Protein AF-U9USU2-F1 (afdb_monomer)

pLDDT: mean 96.13, std 6.17, range [58.44, 98.75]

Radius of gyration: 12.24 Å; Cα contacts (8 Å, |Δi|>4): 25; chains: 1; bounding box: 30×23×27 Å

Nearest PDB structures (foldseek):
  8c7x-assembly1_B  TM=8.847E-01  e=3.599E-01  Homo sapiens
  5c9c-assembly3_B  TM=8.570E-01  e=5.668E-01  Homo sapiens
  4g6l-assembly1_A  TM=8.539E-01  e=1.209E+00  Homo sapiens

Solvent-accessible surface area (backbone atoms only — not comparable to full-atom values): 3142 Å² total; per-residue (Å²): 132,96,57,30,43,46,56,50,49,66,78,33,59,93,70,61,48,70,68,57,54,50,48,54,53,51,51,53,52,53,52,51,50,53,41,45,75,68,77,45,75,85,90,67,87,48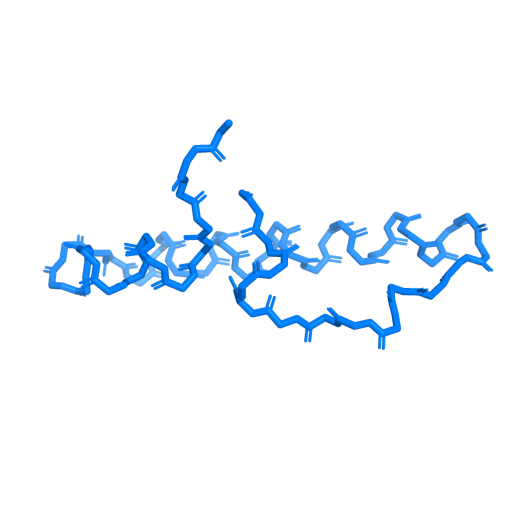,50,79,72,36,113

Organism: Rhizophagus irregularis (strain DAOM 181602 / DAOM 197198 / MUCL 43194) (NCBI:txid747089)

Structure (mmCIF, N/CA/C/O backbone):
data_AF-U9USU2-F1
#
_entry.id   AF-U9USU2-F1
#
loop_
_atom_site.group_PDB
_atom_site.id
_atom_site.type_symbol
_atom_site.label_atom_id
_atom_site.label_alt_id
_atom_site.label_comp_id
_atom_site.label_asym_id
_atom_site.label_entity_id
_atom_site.label_seq_id
_atom_site.pdbx_PDB_ins_code
_atom_site.Cartn_x
_atom_site.Cartn_y
_atom_site.Cartn_z
_atom_site.occupancy
_atom_site.B_iso_or_equiv
_atom_site.auth_seq_id
_atom_site.auth_comp_id
_atom_site.auth_asym_id
_atom_site.auth_atom_id
_atom_site.pdbx_PDB_model_num
ATOM 1 N N . MET A 1 1 ? -5.751 -17.870 1.143 1.00 58.44 1 MET A N 1
ATOM 2 C CA . MET A 1 1 ? -5.980 -16.569 1.805 1.00 58.44 1 MET A CA 1
ATOM 3 C C . MET A 1 1 ? -7.204 -15.995 1.131 1.00 58.44 1 MET A C 1
ATOM 5 O O . MET A 1 1 ? -7.128 -15.693 -0.050 1.00 58.44 1 MET A O 1
ATOM 9 N N . ASP A 1 2 ? -8.342 -15.977 1.824 1.00 78.25 2 ASP A N 1
ATOM 10 C CA . ASP A 1 2 ? -9.658 -15.848 1.168 1.00 78.25 2 ASP A CA 1
ATOM 11 C C . ASP A 1 2 ? -10.185 -14.403 1.113 1.00 78.25 2 ASP A C 1
ATOM 13 O O . ASP A 1 2 ? -11.293 -14.148 0.625 1.00 78.25 2 ASP A O 1
ATOM 17 N N . ILE A 1 3 ? -9.392 -13.442 1.598 1.00 91.50 3 ILE A N 1
ATOM 18 C CA . ILE A 1 3 ? -9.759 -12.031 1.669 1.00 91.50 3 ILE A CA 1
ATOM 19 C C . ILE A 1 3 ? -8.707 -11.170 0.967 1.00 91.50 3 ILE A C 1
ATOM 21 O O . ILE A 1 3 ? -7.528 -11.251 1.280 1.00 91.50 3 ILE A O 1
ATOM 25 N N . ASP A 1 4 ? -9.153 -10.377 -0.005 1.00 97.06 4 ASP A N 1
ATOM 26 C CA . ASP A 1 4 ? -8.358 -9.329 -0.646 1.00 97.06 4 ASP A CA 1
ATOM 27 C C . ASP A 1 4 ? -8.581 -7.982 0.067 1.00 97.06 4 ASP A C 1
ATOM 29 O O . ASP A 1 4 ? -9.523 -7.817 0.858 1.00 97.06 4 ASP A O 1
ATOM 33 N N . LEU A 1 5 ? -7.741 -6.990 -0.230 1.00 97.25 5 LEU A N 1
ATOM 34 C CA . LEU A 1 5 ? -7.810 -5.667 0.383 1.00 97.25 5 LEU A CA 1
ATOM 35 C C . LEU A 1 5 ? -9.177 -5.008 0.156 1.00 97.25 5 LEU A C 1
ATOM 37 O O . LEU A 1 5 ? -9.687 -4.336 1.051 1.00 97.25 5 LEU A O 1
ATOM 41 N N . ARG A 1 6 ? -9.815 -5.203 -1.005 1.00 97.19 6 ARG A N 1
ATOM 42 C CA . ARG A 1 6 ? -11.158 -4.659 -1.268 1.00 97.19 6 ARG A CA 1
ATOM 43 C C . ARG A 1 6 ? -12.168 -5.207 -0.262 1.00 97.19 6 ARG A C 1
ATOM 45 O O . ARG A 1 6 ? -12.877 -4.415 0.362 1.00 97.19 6 ARG A O 1
ATOM 52 N N . LYS A 1 7 ? -12.223 -6.528 -0.080 1.00 97.19 7 LYS A N 1
ATOM 53 C CA . LYS A 1 7 ? -13.121 -7.183 0.884 1.00 97.19 7 LYS A CA 1
ATOM 54 C C . LYS A 1 7 ? -12.791 -6.771 2.316 1.00 97.19 7 LYS A C 1
ATOM 56 O O . LYS A 1 7 ? -13.703 -6.452 3.077 1.00 97.19 7 LYS A O 1
ATOM 61 N N . TYR A 1 8 ? -11.507 -6.711 2.669 1.00 96.94 8 TYR A N 1
ATOM 62 C CA . TYR A 1 8 ? -11.067 -6.291 3.999 1.00 96.94 8 TYR A CA 1
ATOM 63 C C . TYR A 1 8 ? -11.522 -4.864 4.331 1.00 96.94 8 TYR A C 1
ATOM 65 O O . TYR A 1 8 ? -12.111 -4.628 5.390 1.00 96.94 8 TYR A O 1
ATOM 73 N N . LEU A 1 9 ? -11.313 -3.918 3.409 1.00 96.81 9 LEU A N 1
ATOM 74 C CA . LEU A 1 9 ? -11.727 -2.524 3.576 1.00 96.81 9 LEU A CA 1
ATOM 75 C C . LEU A 1 9 ? -13.252 -2.385 3.676 1.00 96.81 9 LEU A C 1
ATOM 77 O O . LEU A 1 9 ? -13.734 -1.584 4.474 1.00 96.81 9 LEU A O 1
ATOM 81 N N . GLN A 1 10 ? -14.013 -3.165 2.902 1.00 96.06 10 GLN A N 1
ATOM 82 C CA . GLN A 1 10 ? -15.479 -3.173 2.967 1.00 96.06 10 GLN A CA 1
ATOM 83 C C . GLN A 1 10 ? -15.990 -3.703 4.312 1.00 96.06 10 GLN A C 1
ATOM 85 O O . GLN A 1 10 ? -16.850 -3.079 4.931 1.00 96.06 10 GLN A O 1
ATOM 90 N N . GLN A 1 11 ? -15.431 -4.812 4.802 1.00 96.38 11 GLN A N 1
ATOM 91 C CA . GLN A 1 11 ? -15.833 -5.422 6.075 1.00 96.38 11 GLN A CA 1
ATOM 92 C C . GLN A 1 11 ? -15.454 -4.573 7.299 1.00 96.38 11 GLN A C 1
ATOM 94 O O . GLN A 1 11 ? -16.122 -4.645 8.333 1.00 96.38 11 GLN A O 1
ATOM 99 N N . ASN A 1 12 ? -14.401 -3.755 7.193 1.00 96.44 12 ASN A N 1
ATOM 100 C CA . ASN A 1 12 ? -13.848 -2.987 8.312 1.00 96.44 12 ASN A CA 1
ATOM 101 C C . ASN A 1 12 ? -13.985 -1.467 8.153 1.00 96.44 12 ASN A C 1
ATOM 103 O O . ASN A 1 12 ? -13.363 -0.722 8.908 1.00 96.44 12 ASN A O 1
ATOM 107 N N . HIS A 1 13 ? -14.816 -0.981 7.224 1.00 91.25 13 HIS A N 1
ATOM 108 C CA . HIS A 1 13 ? -14.899 0.446 6.889 1.00 91.25 13 HIS A CA 1
ATOM 109 C C . HIS A 1 13 ? -15.086 1.360 8.115 1.00 91.25 13 HIS A C 1
ATOM 111 O O . HIS A 1 13 ? -14.371 2.351 8.257 1.00 91.25 13 HIS A O 1
ATOM 117 N N . ASN A 1 14 ? -15.982 0.985 9.032 1.00 94.06 14 ASN A N 1
ATOM 118 C CA . ASN A 1 14 ? -16.286 1.751 10.250 1.00 94.06 14 ASN A CA 1
ATOM 119 C C . ASN A 1 14 ? -15.352 1.442 11.433 1.00 94.06 14 ASN A C 1
ATOM 121 O O . ASN A 1 14 ? -15.486 2.049 12.491 1.00 94.06 14 ASN A O 1
ATOM 125 N N . LYS A 1 15 ? -14.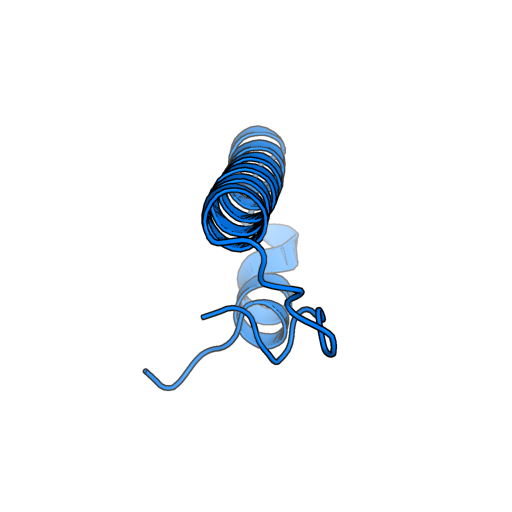448 0.469 11.282 1.00 97.12 15 LYS A N 1
ATOM 126 C CA . LYS A 1 15 ? -13.527 0.011 12.332 1.00 97.12 15 LYS A CA 1
ATOM 127 C C . LYS A 1 15 ? -12.104 0.521 12.113 1.00 97.12 15 LYS A C 1
ATOM 129 O O . LYS A 1 15 ? -11.380 0.703 13.081 1.00 97.12 15 LYS A O 1
ATOM 134 N N . LEU A 1 16 ? -11.726 0.771 10.856 1.00 97.12 16 LEU A N 1
ATOM 135 C CA . LEU A 1 16 ? -10.389 1.226 10.489 1.00 97.12 16 LEU A CA 1
ATOM 136 C C . LEU A 1 16 ? -10.149 2.679 10.880 1.00 97.12 16 LEU A C 1
ATOM 138 O O . LEU A 1 16 ? -10.720 3.611 10.298 1.00 97.12 16 LEU A O 1
ATOM 142 N N . THR A 1 17 ? -9.210 2.857 11.796 1.00 97.94 17 THR A N 1
ATOM 143 C CA . THR A 1 17 ? -8.644 4.148 12.163 1.00 97.94 17 THR A CA 1
ATOM 144 C C . THR A 1 17 ? -7.843 4.750 11.007 1.00 97.94 17 THR A C 1
ATOM 146 O O . THR A 1 17 ? -7.364 4.060 10.104 1.00 97.94 17 THR A O 1
ATOM 149 N N . TRP A 1 18 ? -7.627 6.066 11.048 1.00 97.50 18 TRP A N 1
ATOM 150 C CA . TRP A 1 18 ? -6.744 6.740 10.090 1.00 97.50 18 TRP A CA 1
ATOM 151 C C . TRP A 1 18 ? -5.314 6.199 10.114 1.00 97.50 18 TRP A C 1
ATOM 153 O O . TRP A 1 18 ? -4.690 6.085 9.063 1.00 97.50 18 TRP A O 1
ATOM 163 N N . LYS A 1 19 ? -4.815 5.814 11.294 1.00 98.31 19 LYS A N 1
ATOM 164 C CA . LYS A 1 19 ? -3.479 5.233 11.441 1.00 98.31 19 LYS A CA 1
ATOM 165 C C . LYS A 1 19 ? -3.349 3.921 10.663 1.00 98.31 19 LYS A C 1
ATOM 167 O O . LYS A 1 19 ? -2.384 3.753 9.927 1.00 98.31 19 LYS A O 1
ATOM 172 N N . GLU A 1 20 ? -4.327 3.025 10.777 1.00 97.94 20 GLU A N 1
ATOM 173 C CA . GLU A 1 20 ? -4.331 1.753 10.038 1.00 97.94 20 GLU A CA 1
ATOM 174 C C . GLU A 1 20 ? -4.440 1.977 8.528 1.00 97.94 20 GLU A C 1
ATOM 176 O O . GLU A 1 20 ? -3.749 1.325 7.753 1.00 97.94 20 GLU A O 1
ATOM 181 N N . ARG A 1 21 ? -5.246 2.952 8.095 1.00 97.00 21 ARG A N 1
ATOM 182 C CA . ARG A 1 21 ? -5.360 3.316 6.673 1.00 97.00 21 ARG A CA 1
ATOM 183 C C . ARG A 1 21 ? -4.030 3.805 6.098 1.00 97.00 21 ARG A C 1
ATOM 185 O O . ARG A 1 21 ? -3.668 3.423 4.989 1.00 97.00 21 ARG A O 1
ATOM 192 N N . ILE A 1 22 ? -3.303 4.626 6.856 1.00 98.50 22 ILE A N 1
ATOM 193 C CA . ILE A 1 22 ? -1.965 5.095 6.476 1.00 98.50 22 ILE A CA 1
ATOM 194 C C . ILE A 1 22 ? -0.983 3.923 6.426 1.00 98.50 22 ILE A C 1
ATOM 196 O O . ILE A 1 22 ? -0.199 3.844 5.485 1.00 98.50 22 ILE A O 1
ATOM 200 N N . GLN A 1 23 ? -1.049 2.999 7.389 1.00 98.62 23 GLN A N 1
ATOM 201 C CA . GLN A 1 23 ? -0.189 1.817 7.403 1.00 98.62 23 GLN A CA 1
ATOM 202 C C . GLN A 1 23 ? -0.406 0.943 6.161 1.00 9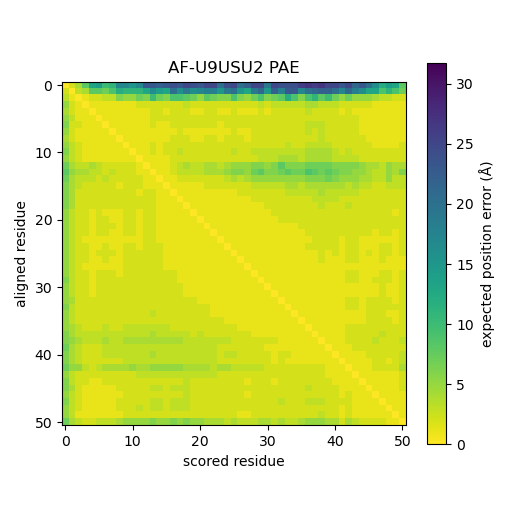8.62 23 GLN A C 1
ATOM 204 O O . GLN A 1 23 ? 0.559 0.611 5.484 1.00 98.62 23 GLN A O 1
ATOM 209 N N . ILE A 1 24 ? -1.662 0.669 5.790 1.00 98.12 24 ILE A N 1
ATOM 210 C CA . 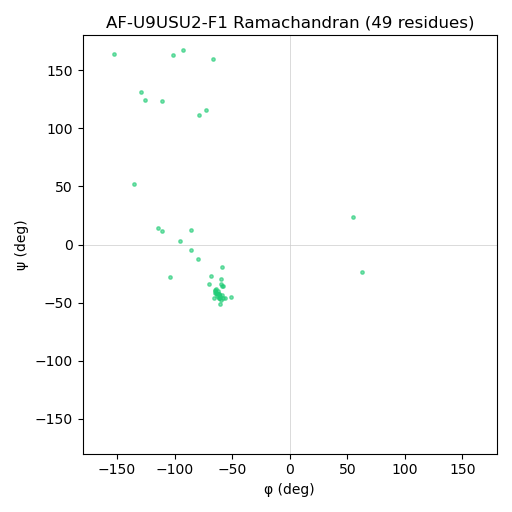ILE A 1 24 ? -1.995 -0.074 4.563 1.00 98.12 24 ILE A CA 1
ATOM 211 C C . ILE A 1 24 ? -1.386 0.608 3.329 1.00 98.12 24 ILE A C 1
ATOM 213 O O . ILE A 1 24 ? -0.778 -0.051 2.488 1.00 98.12 24 ILE A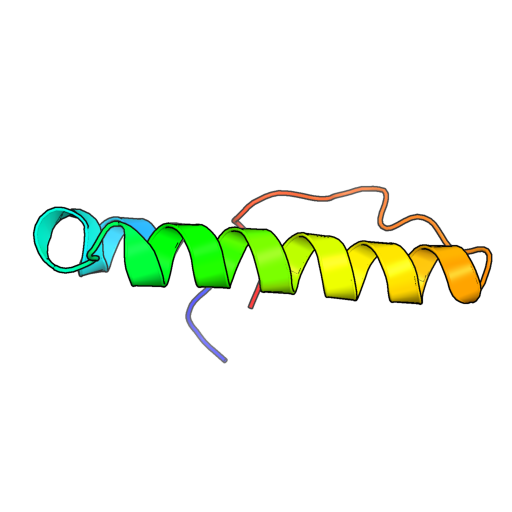 O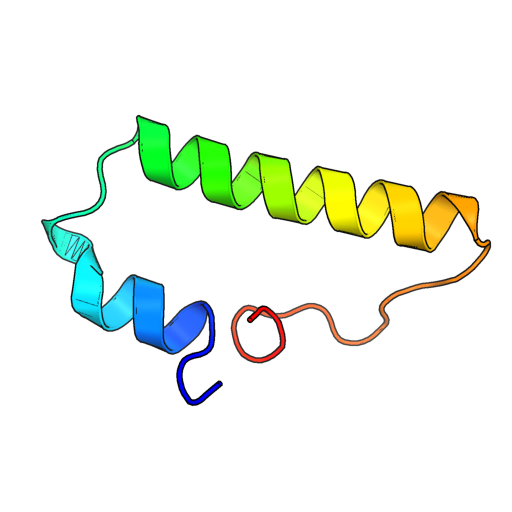 1
ATOM 217 N N . ALA A 1 25 ? -1.519 1.934 3.212 1.00 98.50 25 ALA A N 1
ATOM 218 C CA . ALA A 1 25 ? -0.940 2.674 2.092 1.00 98.50 25 ALA A CA 1
ATOM 219 C C . ALA A 1 25 ? 0.597 2.594 2.079 1.00 98.50 25 ALA A C 1
ATOM 221 O O . ALA A 1 25 ? 1.192 2.398 1.019 1.00 98.50 25 ALA A O 1
ATOM 222 N N . TYR A 1 26 ? 1.232 2.712 3.247 1.00 98.75 26 TYR A N 1
ATOM 223 C CA . TYR A 1 26 ? 2.679 2.571 3.398 1.00 98.75 26 TYR A CA 1
ATOM 224 C C . TYR A 1 26 ? 3.163 1.184 2.961 1.00 98.75 26 TYR A C 1
ATOM 226 O O . TYR A 1 26 ? 4.127 1.088 2.201 1.00 98.75 26 TYR A O 1
ATOM 234 N N . ASP A 1 27 ? 2.464 0.124 3.368 1.00 98.62 27 ASP A N 1
ATOM 235 C CA . ASP A 1 27 ? 2.823 -1.254 3.031 1.00 98.62 27 ASP A CA 1
ATOM 236 C C . ASP A 1 27 ? 2.704 -1.515 1.520 1.00 98.62 27 ASP A C 1
ATOM 238 O O . ASP A 1 27 ? 3.598 -2.123 0.925 1.00 98.62 27 ASP A O 1
ATOM 242 N N . ILE A 1 28 ? 1.665 -0.976 0.867 1.00 98.50 28 ILE A N 1
ATOM 243 C CA . ILE A 1 28 ? 1.507 -1.036 -0.598 1.00 98.50 28 ILE A CA 1
ATOM 244 C C . ILE A 1 28 ? 2.666 -0.319 -1.300 1.00 98.50 28 ILE A C 1
ATOM 246 O O . ILE A 1 28 ? 3.251 -0.860 -2.239 1.00 98.50 28 ILE A O 1
ATOM 250 N N . ILE A 1 29 ? 3.032 0.884 -0.846 1.00 98.56 29 ILE A N 1
ATOM 251 C CA . ILE A 1 29 ? 4.150 1.652 -1.417 1.00 98.56 29 ILE A CA 1
ATOM 252 C C . ILE A 1 29 ? 5.467 0.887 -1.254 1.00 98.56 29 ILE A C 1
ATOM 254 O O . ILE A 1 29 ? 6.252 0.806 -2.199 1.00 98.56 29 ILE A O 1
ATOM 258 N N . LEU A 1 30 ? 5.707 0.298 -0.080 1.00 98.75 30 LEU A N 1
ATOM 259 C CA . LEU A 1 30 ? 6.909 -0.487 0.187 1.00 98.75 30 LEU A CA 1
ATOM 260 C C . LEU A 1 30 ? 6.984 -1.733 -0.707 1.00 98.75 30 LEU A C 1
ATOM 262 O O . LEU A 1 30 ? 8.051 -2.032 -1.244 1.00 98.75 30 LEU A O 1
ATOM 266 N N . ALA A 1 31 ? 5.866 -2.434 -0.906 1.00 98.25 31 ALA A N 1
ATOM 267 C CA . ALA A 1 31 ? 5.794 -3.579 -1.809 1.00 98.25 31 ALA A CA 1
ATOM 268 C C . ALA A 1 31 ? 6.076 -3.177 -3.266 1.00 98.25 31 ALA A C 1
ATOM 270 O O . ALA A 1 31 ? 6.879 -3.825 -3.937 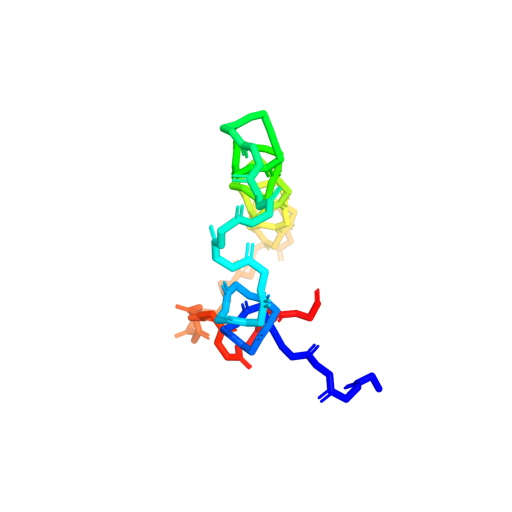1.00 98.25 31 ALA A O 1
ATOM 271 N N . LEU A 1 32 ? 5.492 -2.072 -3.741 1.00 98.50 32 LEU A N 1
ATOM 272 C CA . LEU A 1 32 ? 5.765 -1.545 -5.082 1.00 98.50 32 LEU A CA 1
ATOM 273 C C . LEU A 1 32 ? 7.225 -1.131 -5.257 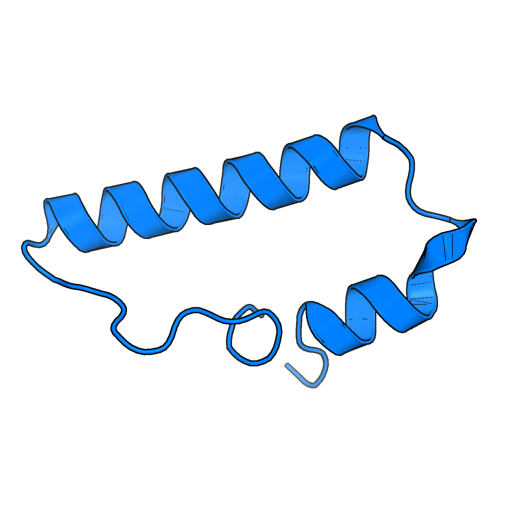1.00 98.50 32 LEU A C 1
ATOM 275 O O . LEU A 1 32 ? 7.813 -1.409 -6.298 1.00 98.50 32 LEU A O 1
ATOM 279 N N . ARG A 1 33 ? 7.831 -0.513 -4.236 1.00 98.62 33 ARG A N 1
ATOM 280 C CA . ARG A 1 33 ? 9.255 -0.161 -4.263 1.00 98.62 33 ARG A CA 1
ATOM 281 C C . ARG A 1 33 ? 10.123 -1.401 -4.472 1.00 98.62 33 ARG A C 1
ATOM 283 O O . ARG A 1 33 ? 10.982 -1.376 -5.341 1.00 98.62 33 ARG A O 1
ATOM 290 N N . ARG A 1 34 ? 9.849 -2.487 -3.742 1.00 98.62 34 ARG A N 1
ATOM 291 C CA . ARG A 1 34 ? 10.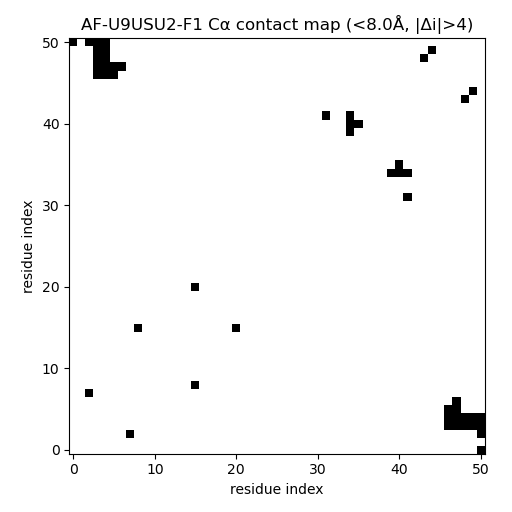556 -3.771 -3.900 1.00 98.62 34 ARG A CA 1
ATOM 292 C C . ARG A 1 34 ? 10.370 -4.367 -5.296 1.00 98.62 34 ARG A C 1
ATOM 294 O O . ARG A 1 34 ? 11.334 -4.813 -5.896 1.00 98.62 34 ARG A O 1
ATOM 301 N N . ILE A 1 35 ? 9.153 -4.327 -5.844 1.00 98.50 35 ILE A N 1
ATOM 302 C CA . ILE A 1 35 ? 8.890 -4.777 -7.223 1.00 98.50 35 ILE A CA 1
ATOM 303 C C . ILE A 1 35 ? 9.741 -3.984 -8.225 1.00 98.50 35 ILE A C 1
ATOM 305 O O . ILE A 1 35 ? 10.331 -4.566 -9.133 1.00 98.50 35 ILE A O 1
ATOM 309 N N . HIS A 1 36 ? 9.829 -2.665 -8.051 1.00 98.56 36 HIS A N 1
ATOM 310 C CA . HIS A 1 36 ? 10.630 -1.812 -8.926 1.00 98.56 36 HIS A CA 1
ATOM 311 C C . HIS A 1 36 ? 12.144 -2.017 -8.742 1.00 98.56 36 HIS A C 1
ATOM 313 O O . HIS A 1 36 ? 12.874 -1.943 -9.726 1.00 98.56 36 HIS A O 1
ATOM 319 N N . GLU A 1 37 ? 12.618 -2.301 -7.523 1.00 98.75 37 GLU A N 1
ATOM 320 C CA . GLU A 1 37 ? 14.021 -2.664 -7.243 1.00 98.75 37 GLU A CA 1
ATOM 321 C C . GLU A 1 37 ? 14.445 -3.931 -8.016 1.00 98.75 37 GLU A C 1
ATOM 323 O O . GLU A 1 37 ? 15.591 -4.031 -8.448 1.00 98.75 37 GLU A O 1
ATOM 328 N N . GLU A 1 38 ? 13.504 -4.838 -8.294 1.00 98.56 38 GLU A N 1
ATOM 329 C CA . GLU A 1 38 ? 13.700 -6.041 -9.120 1.00 98.56 38 GLU A CA 1
ATOM 330 C C . GLU A 1 38 ? 13.528 -5.794 -10.637 1.00 98.56 38 GLU A C 1
ATOM 332 O O . GLU A 1 38 ? 13.409 -6.735 -11.421 1.00 98.56 38 GLU A O 1
ATOM 337 N N . ASN A 1 39 ? 13.479 -4.531 -11.086 1.00 98.12 39 ASN A N 1
ATOM 338 C CA . ASN A 1 39 ? 13.178 -4.136 -12.473 1.00 98.12 39 ASN A CA 1
ATOM 339 C C . ASN A 1 39 ? 11.842 -4.691 -13.016 1.00 98.12 39 ASN A C 1
ATOM 341 O O . ASN A 1 39 ? 11.650 -4.809 -14.231 1.00 98.12 39 ASN A O 1
ATOM 345 N N . ALA A 1 40 ? 10.899 -5.019 -12.131 1.00 98.62 40 ALA A N 1
ATOM 346 C CA . ALA A 1 40 ? 9.566 -5.480 -12.489 1.00 98.62 40 ALA A CA 1
ATOM 347 C C . ALA A 1 40 ? 8.530 -4.350 -12.358 1.00 98.62 40 ALA A C 1
ATOM 349 O O . ALA A 1 40 ? 8.758 -3.327 -11.720 1.00 98.62 40 ALA A O 1
ATOM 350 N N . ILE A 1 41 ? 7.360 -4.535 -12.973 1.00 97.50 41 ILE A N 1
ATOM 351 C CA . ILE A 1 41 ? 6.202 -3.638 -12.850 1.00 97.50 41 ILE A CA 1
ATOM 352 C C . ILE A 1 41 ? 5.004 -4.515 -12.492 1.00 97.50 41 ILE A C 1
ATOM 354 O O . ILE A 1 41 ? 4.764 -5.510 -13.173 1.00 97.50 41 ILE A O 1
ATOM 358 N N . HIS A 1 42 ? 4.224 -4.139 -11.474 1.00 97.00 42 HIS A N 1
ATOM 359 C CA . HIS A 1 42 ? 3.058 -4.926 -11.041 1.00 97.00 42 HIS A CA 1
ATOM 360 C C . HIS A 1 42 ? 2.003 -5.098 -12.156 1.00 97.00 42 HIS A C 1
ATOM 362 O O . HIS A 1 42 ? 1.358 -6.137 -12.242 1.00 97.00 42 HIS A O 1
ATOM 368 N N . ARG A 1 43 ? 1.836 -4.089 -13.026 1.00 96.69 43 ARG A N 1
ATOM 369 C CA . ARG A 1 43 ? 0.965 -4.042 -14.228 1.00 96.69 43 ARG A CA 1
ATOM 370 C C . ARG A 1 43 ? -0.549 -4.163 -14.013 1.00 96.69 43 ARG A C 1
ATOM 372 O O . ARG A 1 43 ? -1.282 -3.640 -14.839 1.00 96.69 43 ARG A O 1
ATOM 379 N N . ASP A 1 44 ? -1.001 -4.765 -12.919 1.00 97.69 44 ASP A N 1
ATOM 380 C CA . ASP A 1 44 ? -2.425 -4.912 -12.579 1.00 97.69 44 ASP A CA 1
ATOM 381 C C . ASP A 1 44 ? -2.702 -4.579 -11.098 1.00 97.69 44 ASP A C 1
ATOM 383 O O . ASP A 1 44 ? -3.208 -5.388 -10.318 1.00 97.69 44 ASP A O 1
ATOM 387 N N . LEU A 1 45 ? -2.235 -3.406 -10.653 1.00 97.44 45 LEU A N 1
ATOM 388 C CA . LEU A 1 45 ? -2.377 -2.983 -9.259 1.00 97.44 45 LEU A CA 1
ATOM 389 C C . LEU A 1 45 ? -3.793 -2.462 -8.993 1.00 97.44 45 LEU A C 1
ATOM 391 O O . LEU A 1 45 ? -4.157 -1.365 -9.413 1.00 97.44 45 LEU A O 1
ATOM 395 N N . HIS A 1 46 ? -4.554 -3.212 -8.203 1.00 97.12 46 HIS A N 1
ATOM 396 C CA . HIS A 1 46 ? -5.836 -2.780 -7.656 1.00 97.12 46 HIS A CA 1
ATOM 397 C C . HIS A 1 46 ? -6.140 -3.500 -6.339 1.00 97.12 46 HIS A C 1
ATOM 399 O O . HIS A 1 46 ? -5.585 -4.559 -6.059 1.00 97.12 46 HIS A O 1
ATOM 405 N N . SER A 1 47 ? -7.092 -2.997 -5.551 1.00 96.50 47 SER A N 1
ATOM 406 C CA . SER A 1 47 ? -7.438 -3.559 -4.231 1.00 96.50 47 SER A CA 1
ATOM 407 C C . SER A 1 47 ? -7.892 -5.027 -4.236 1.00 96.50 47 SER A C 1
ATOM 409 O O . SER A 1 47 ? -7.841 -5.670 -3.200 1.00 96.50 47 SER A O 1
ATOM 411 N N . GLY A 1 48 ? -8.319 -5.578 -5.378 1.00 97.06 48 GLY A N 1
ATOM 412 C CA . GLY A 1 48 ? -8.601 -7.017 -5.521 1.00 97.06 48 GLY A CA 1
ATOM 413 C C . GLY A 1 48 ? -7.367 -7.916 -5.720 1.00 97.06 48 GLY A C 1
ATOM 414 O O . GLY A 1 48 ? -7.499 -9.125 -5.614 1.00 97.06 48 GLY A O 1
ATOM 415 N N . ASN A 1 49 ? -6.193 -7.336 -5.996 1.00 97.00 49 ASN A N 1
ATOM 416 C CA . ASN A 1 49 ? -4.920 -8.039 -6.225 1.00 97.00 49 ASN A CA 1
ATOM 417 C C . ASN A 1 49 ? -3.921 -7.786 -5.082 1.00 97.00 49 ASN A C 1
ATOM 419 O O . ASN A 1 49 ? -2.737 -8.082 -5.207 1.00 97.00 49 ASN A O 1
ATOM 423 N N . ILE A 1 50 ? -4.392 -7.210 -3.975 1.00 96.00 50 ILE A N 1
ATOM 424 C CA . ILE A 1 50 ? -3.615 -7.008 -2.753 1.00 96.00 50 ILE A CA 1
ATOM 425 C C . ILE A 1 50 ? -4.214 -7.952 -1.710 1.00 96.00 50 ILE A C 1
ATOM 427 O O . ILE A 1 50 ? -5.423 -7.894 -1.482 1.00 96.00 50 ILE A O 1
ATOM 431 N N . LEU A 1 51 ? -3.386 -8.830 -1.141 1.00 92.75 51 LEU A N 1
ATOM 432 C CA . LEU A 1 51 ? -3.760 -9.828 -0.130 1.00 92.75 51 LEU A CA 1
ATOM 433 C C . LEU A 1 51 ? -3.407 -9.352 1.280 1.00 92.75 51 LEU A C 1
ATOM 435 O O . LEU A 1 51 ? -2.372 -8.660 1.412 1.00 92.75 51 LEU A O 1
#

Sequence (51 aa):
MDIDLRKYLQQNHNKLTWKERIQIAYDIILALRRIHEENAIHRDLHSGNIL

Foldseek 3Di:
DPDFQVRVCVVCVVPDDPVNVVVVVVVVVVVQVVCVVVVHHPVDDDRRPHD

Secondary structure (DSSP, 8-state):
----HHHHHHHTTTT--HHHHHHHHHHHHHHHHHHHHTT---SS-SGGG--

Mean predicted aligned error: 2.66 Å

InterPro domains:
  IPR000719 Protein kinase domain [PS50011] (1-51)
  IPR001245 Serine-threonine/tyrosine-protein kinase, catalytic domain [PF07714] (4-51)
  IPR011009 Protein kinase-like domain superfamily [SSF56112] (2-51)